Protein AF-A0A2N5ZAM9-F1 (afdb_monomer_lite)

Structure (mmCIF, N/CA/C/O backbone):
data_AF-A0A2N5ZAM9-F1
#
_entry.id   AF-A0A2N5ZAM9-F1
#
loop_
_atom_site.group_PDB
_atom_site.id
_atom_site.type_symbol
_atom_site.label_atom_id
_atom_site.label_alt_id
_atom_site.label_comp_id
_atom_site.label_asym_id
_atom_site.label_entity_id
_atom_site.label_seq_id
_atom_site.pdbx_PDB_ins_code
_atom_site.Cartn_x
_atom_site.Cartn_y
_atom_site.Cartn_z
_atom_site.occupancy
_atom_site.B_iso_or_equiv
_atom_site.auth_seq_id
_atom_site.auth_comp_id
_atom_site.auth_asym_id
_atom_site.auth_atom_id
_atom_site.pdbx_PDB_model_num
ATOM 1 N N . MET A 1 1 ? -12.350 -27.958 109.304 1.00 37.91 1 MET A N 1
ATOM 2 C CA . MET A 1 1 ? -12.490 -29.147 108.447 1.00 37.91 1 MET A CA 1
ATOM 3 C C . MET A 1 1 ? -12.798 -28.616 107.078 1.00 37.91 1 MET A C 1
ATOM 5 O O . MET A 1 1 ? -13.749 -27.853 106.942 1.00 37.91 1 MET A O 1
ATOM 9 N N . GLU A 1 2 ? -11.865 -28.870 106.174 1.00 50.50 2 GLU A N 1
ATOM 10 C CA . GLU A 1 2 ? -11.877 -28.426 104.789 1.00 50.50 2 GLU A CA 1
ATOM 11 C C . GLU A 1 2 ? -13.112 -28.906 104.021 1.00 50.50 2 GLU A C 1
ATOM 13 O O . GLU A 1 2 ? -13.860 -29.760 104.504 1.00 50.50 2 GLU A O 1
ATOM 18 N N . ASN A 1 3 ? -13.253 -28.315 102.829 1.00 36.38 3 ASN A N 1
ATOM 19 C CA . ASN A 1 3 ? -13.833 -28.820 101.578 1.00 36.38 3 ASN A CA 1
ATOM 20 C C . ASN A 1 3 ? -14.804 -27.772 101.013 1.00 36.38 3 ASN A C 1
ATOM 22 O O . ASN A 1 3 ? -15.649 -27.257 101.735 1.00 36.38 3 ASN A O 1
ATOM 26 N N . GLU A 1 4 ? -14.825 -27.418 99.739 1.00 39.53 4 GLU A N 1
ATOM 27 C CA . GLU A 1 4 ? -13.906 -27.536 98.613 1.00 39.53 4 GLU A CA 1
ATOM 28 C C . GLU A 1 4 ? -14.513 -26.582 97.560 1.00 39.53 4 GLU A C 1
ATOM 30 O O . GLU A 1 4 ? -15.726 -26.386 97.501 1.00 39.53 4 GLU A O 1
ATOM 35 N N . GLU A 1 5 ? -13.637 -25.918 96.827 1.00 46.50 5 GLU A N 1
ATOM 36 C CA . GLU A 1 5 ? -13.776 -25.243 95.533 1.00 46.50 5 GLU A CA 1
ATOM 37 C C . GLU A 1 5 ? -15.099 -25.359 94.726 1.00 46.50 5 GLU A C 1
ATOM 39 O O . GLU A 1 5 ? -15.572 -26.450 94.432 1.00 46.50 5 GLU A O 1
ATOM 44 N N . LEU A 1 6 ? -15.609 -24.220 94.221 1.00 34.84 6 LEU A N 1
ATOM 45 C CA . LEU A 1 6 ? -15.760 -23.998 92.769 1.00 34.84 6 LEU A CA 1
ATOM 46 C C . LEU A 1 6 ? -16.006 -22.508 92.452 1.00 34.84 6 LEU A C 1
ATOM 48 O O . LEU A 1 6 ? -16.967 -21.893 92.913 1.00 34.84 6 LEU A O 1
ATOM 52 N N . THR A 1 7 ? -15.125 -21.929 91.639 1.00 43.44 7 THR A N 1
ATOM 53 C CA . THR A 1 7 ? -15.288 -20.609 91.004 1.00 43.44 7 THR A CA 1
ATOM 54 C C . THR A 1 7 ? -15.692 -20.811 89.514 1.00 43.44 7 THR A C 1
ATOM 56 O O . THR A 1 7 ? -16.086 -21.915 89.149 1.00 43.44 7 THR A O 1
ATOM 59 N N . PRO A 1 8 ? -15.707 -19.798 88.627 1.00 59.22 8 PRO A N 1
ATOM 60 C CA . PRO A 1 8 ? -16.912 -19.045 88.262 1.00 59.22 8 PRO A CA 1
ATOM 61 C C . PRO A 1 8 ? -17.038 -18.866 86.730 1.00 59.22 8 PRO A C 1
ATOM 63 O O . PRO A 1 8 ? -16.212 -18.164 86.157 1.00 59.22 8 PRO A O 1
ATOM 66 N N . GLN A 1 9 ? -18.020 -19.427 86.010 1.00 41.75 9 GLN A N 1
ATOM 67 C CA . GLN A 1 9 ? -17.967 -19.328 84.534 1.00 41.75 9 GLN A CA 1
ATOM 68 C C . GLN A 1 9 ? -19.294 -19.003 83.814 1.00 41.75 9 GLN A C 1
ATOM 70 O O . GLN A 1 9 ? -20.251 -19.768 83.803 1.00 41.75 9 GLN A O 1
ATOM 75 N N . ASP A 1 10 ? -19.260 -17.824 83.171 1.00 43.41 10 ASP A N 1
ATOM 76 C CA . ASP A 1 10 ? -19.486 -17.625 81.725 1.00 43.41 10 ASP A CA 1
ATOM 77 C C . ASP A 1 10 ? -20.871 -17.348 81.115 1.00 43.41 10 ASP A C 1
ATOM 79 O O . ASP A 1 10 ? -21.046 -17.484 79.907 1.00 43.41 10 ASP A O 1
ATOM 83 N N . SER A 1 11 ? -21.860 -16.826 81.844 1.00 44.06 11 SER A N 1
ATOM 84 C CA . SER A 1 11 ? -23.159 -16.528 81.196 1.00 44.06 11 SER A CA 1
ATOM 85 C C . SER A 1 11 ? -23.294 -15.144 80.530 1.00 44.06 11 SER A C 1
ATOM 87 O O . SER A 1 11 ? -24.211 -14.943 79.738 1.00 44.06 11 SER A O 1
ATOM 89 N N . SER A 1 12 ? -22.413 -14.167 80.797 1.00 47.09 12 SER A N 1
ATOM 90 C CA . SER A 1 12 ? -22.656 -12.759 80.399 1.00 47.09 12 SER A CA 1
ATOM 91 C C . SER A 1 12 ? -21.818 -12.226 79.225 1.00 47.09 12 SER A C 1
ATOM 93 O O . SER A 1 12 ? -22.176 -11.204 78.629 1.00 47.09 12 SER A O 1
ATOM 95 N N . ALA A 1 13 ? -20.727 -12.904 78.851 1.00 47.25 13 ALA A N 1
ATOM 96 C CA . ALA A 1 13 ? -19.844 -12.474 77.761 1.00 47.25 13 ALA A CA 1
ATOM 97 C C . ALA A 1 13 ? -20.297 -12.991 76.379 1.00 47.25 13 ALA A C 1
ATOM 99 O O . ALA A 1 13 ? -20.115 -12.308 75.365 1.00 47.25 13 ALA A O 1
ATOM 100 N N . GLU A 1 14 ? -20.935 -14.164 76.325 1.00 49.12 14 GLU A N 1
ATOM 101 C CA . GLU A 1 14 ? -21.280 -14.835 75.065 1.00 49.12 14 GLU A CA 1
ATOM 102 C C . GLU A 1 14 ? -22.507 -14.224 74.354 1.00 49.12 14 GLU A C 1
ATOM 104 O O . GLU A 1 14 ? -22.523 -14.106 73.123 1.00 49.12 14 GLU A O 1
ATOM 109 N N . GLU A 1 15 ? -23.514 -13.760 75.105 1.00 51.53 15 GLU A N 1
ATOM 110 C CA . GLU A 1 15 ? -24.710 -13.111 74.537 1.00 51.53 15 GLU A CA 1
ATOM 111 C C . GLU A 1 15 ? -24.404 -11.740 73.913 1.00 51.53 15 GLU A C 1
ATOM 113 O O . GLU A 1 15 ? -24.835 -11.458 72.787 1.00 51.53 15 GLU A O 1
ATOM 118 N N . LYS A 1 16 ? -23.580 -10.913 74.577 1.00 52.69 16 LYS A N 1
ATOM 119 C CA . LYS A 1 16 ? -23.172 -9.591 74.062 1.00 52.69 16 LYS A CA 1
ATOM 120 C C . LYS A 1 16 ? -22.424 -9.692 72.726 1.00 52.69 16 LYS A C 1
ATOM 122 O O . LYS A 1 16 ? -22.577 -8.832 71.856 1.00 52.69 16 LYS A O 1
ATOM 127 N N . ASN A 1 17 ? -21.646 -10.758 72.528 1.00 57.44 17 ASN A N 1
ATOM 128 C CA . ASN A 1 17 ? -20.885 -10.991 71.299 1.00 57.44 17 ASN A CA 1
ATOM 129 C C . ASN A 1 17 ? -21.797 -11.413 70.125 1.00 57.44 17 ASN A C 1
ATOM 131 O O . ASN A 1 17 ? -21.671 -10.893 69.010 1.00 57.44 17 ASN A O 1
ATOM 135 N N . LYS A 1 18 ? -22.792 -12.280 70.376 1.00 59.34 18 LYS A N 1
ATOM 136 C CA . LYS A 1 18 ? -23.778 -12.702 69.359 1.00 59.34 18 LYS A CA 1
ATOM 137 C C . LYS A 1 18 ? -24.642 -11.534 68.862 1.00 59.34 18 LYS A C 1
ATOM 139 O O . LYS A 1 18 ? -24.924 -11.461 67.662 1.00 59.34 18 LYS A O 1
ATOM 144 N N . GLN A 1 19 ? -25.012 -10.600 69.740 1.00 65.12 19 GLN A N 1
ATOM 145 C CA . GLN A 1 19 ? -25.732 -9.376 69.355 1.00 65.12 19 GLN A CA 1
ATOM 146 C C . GLN A 1 19 ? -24.856 -8.411 68.546 1.00 65.12 19 GLN A C 1
ATOM 148 O O . GLN A 1 19 ? -25.300 -7.926 67.507 1.00 65.12 19 GLN A O 1
ATOM 153 N N . SER A 1 20 ? -23.590 -8.225 68.934 1.00 75.06 20 SER A N 1
ATOM 154 C CA . SER A 1 20 ? -22.635 -7.363 68.219 1.00 75.06 20 SER A CA 1
ATOM 155 C C . SER A 1 20 ? -22.399 -7.806 66.766 1.00 75.06 20 SER A C 1
ATOM 157 O O . SER A 1 20 ? -22.495 -7.000 65.838 1.00 75.06 20 SER A O 1
ATOM 159 N N . ARG A 1 21 ? -22.185 -9.110 66.527 1.00 78.81 21 ARG A N 1
ATOM 160 C CA . ARG A 1 21 ? -21.974 -9.651 65.167 1.00 78.81 21 ARG A CA 1
ATOM 161 C C . ARG A 1 21 ? -23.229 -9.538 64.300 1.00 78.81 21 ARG A C 1
ATOM 163 O O . ARG A 1 21 ? -23.134 -9.215 63.118 1.00 78.81 21 ARG A O 1
ATOM 170 N N . ARG A 1 22 ? -24.411 -9.770 64.880 1.00 82.44 22 ARG A N 1
ATOM 171 C CA . ARG A 1 22 ? -25.694 -9.638 64.176 1.00 82.44 22 ARG A CA 1
ATOM 172 C C . ARG A 1 22 ? -25.987 -8.182 63.810 1.00 82.44 22 ARG A C 1
ATOM 174 O O . ARG A 1 22 ? -26.460 -7.929 62.706 1.00 82.44 22 ARG A O 1
ATOM 181 N N . ASP A 1 23 ? -25.676 -7.236 64.688 1.00 80.75 23 ASP A N 1
ATOM 182 C CA . ASP A 1 23 ? -25.852 -5.810 64.408 1.00 80.75 23 ASP A CA 1
ATOM 183 C C . ASP A 1 23 ? -24.819 -5.270 63.419 1.00 80.75 23 ASP A C 1
ATOM 185 O O . ASP A 1 23 ? -25.166 -4.457 62.563 1.00 80.75 23 ASP A O 1
ATOM 189 N N . PHE A 1 24 ? -23.586 -5.780 63.448 1.00 84.38 24 PHE A N 1
ATOM 190 C CA . PHE A 1 24 ? -22.589 -5.503 62.417 1.00 84.38 24 PHE A CA 1
ATOM 191 C C . PHE A 1 24 ? -23.058 -5.974 61.034 1.00 84.38 24 PHE A C 1
ATOM 193 O O . PHE A 1 24 ? -23.049 -5.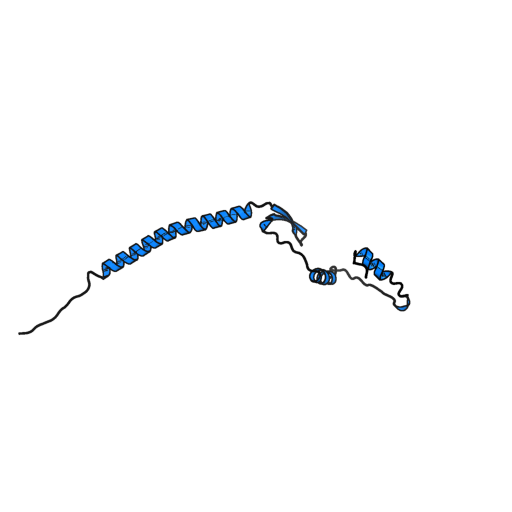184 60.095 1.00 84.38 24 PHE A O 1
ATOM 200 N N . LEU A 1 25 ? -23.550 -7.214 60.909 1.00 84.56 25 LEU A N 1
ATOM 201 C CA . LEU A 1 25 ? -24.074 -7.744 59.643 1.00 84.56 25 LEU A CA 1
ATOM 202 C C . LEU A 1 25 ? -25.337 -7.013 59.172 1.00 84.56 25 LEU A C 1
ATOM 204 O O . LEU A 1 25 ? -25.490 -6.788 57.976 1.00 84.56 25 LEU A O 1
ATOM 208 N N . LYS A 1 26 ? -26.221 -6.588 60.085 1.00 80.31 26 LYS A N 1
ATOM 209 C CA . LYS A 1 26 ? -27.374 -5.741 59.738 1.00 80.31 26 LYS A CA 1
ATOM 210 C C . LYS A 1 26 ? -26.934 -4.376 59.218 1.00 80.31 26 LYS A C 1
ATOM 212 O O . LYS A 1 26 ? -27.473 -3.922 58.217 1.00 80.31 26 LYS A O 1
ATOM 217 N N . ARG A 1 27 ? -25.950 -3.732 59.857 1.00 75.88 27 ARG A N 1
ATOM 218 C CA . ARG A 1 27 ? -25.413 -2.430 59.421 1.00 75.88 27 ARG A CA 1
ATOM 219 C C . ARG A 1 27 ? -24.676 -2.542 58.086 1.00 75.88 27 ARG A C 1
ATOM 221 O O . ARG A 1 27 ? -24.931 -1.737 57.199 1.00 75.88 27 ARG A O 1
ATOM 228 N N . LEU A 1 28 ? -23.838 -3.565 57.907 1.00 76.50 28 LEU A N 1
ATOM 229 C CA . LEU A 1 28 ? -23.187 -3.859 56.625 1.00 76.50 28 LEU A CA 1
ATOM 230 C C . LEU A 1 28 ? -24.194 -4.216 55.533 1.00 76.50 28 LEU A C 1
ATOM 232 O O . LEU A 1 28 ? -24.035 -3.763 54.408 1.00 76.50 28 LEU A O 1
ATOM 236 N N . GLY A 1 29 ? -25.234 -4.986 55.853 1.00 70.94 29 GLY A N 1
ATOM 237 C CA . GLY A 1 29 ? -26.305 -5.327 54.920 1.00 70.94 29 GLY A C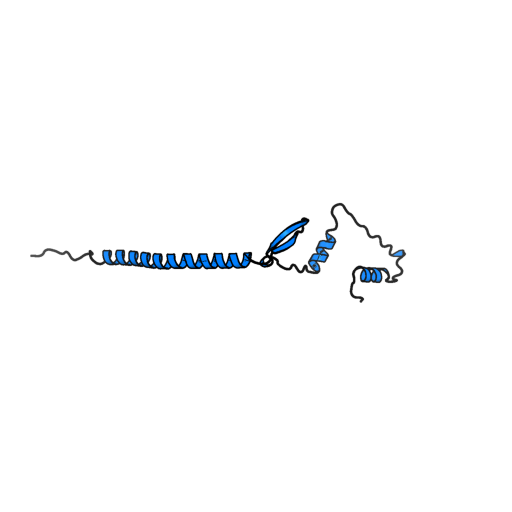A 1
ATOM 238 C C . GLY A 1 29 ? -27.109 -4.102 54.486 1.00 70.94 29 GLY A C 1
ATOM 239 O O . GLY A 1 29 ? -27.384 -3.948 53.302 1.00 70.94 29 GLY A O 1
ATOM 240 N N . LEU A 1 30 ? -27.419 -3.187 55.413 1.00 66.62 30 LEU A N 1
ATOM 241 C CA . LEU A 1 30 ? -28.124 -1.937 55.108 1.00 66.62 30 LEU A CA 1
ATOM 242 C C . LEU A 1 30 ? -27.272 -0.993 54.238 1.00 66.62 30 LEU A C 1
ATOM 244 O O . LEU A 1 30 ? -27.768 -0.426 53.269 1.00 66.62 30 LEU A O 1
ATOM 248 N N . ILE A 1 31 ? -25.981 -0.852 54.563 1.00 61.72 31 ILE A N 1
ATOM 249 C CA . ILE A 1 31 ? -25.033 0.004 53.829 1.00 61.72 31 ILE A CA 1
ATOM 250 C C . ILE A 1 31 ? -24.677 -0.612 52.464 1.00 61.72 31 ILE A C 1
ATOM 252 O O . ILE A 1 31 ? -24.594 0.100 51.466 1.00 61.72 31 ILE A O 1
ATOM 256 N N . GLY A 1 32 ? -24.510 -1.934 52.399 1.00 59.72 32 GLY A N 1
ATOM 257 C CA . GLY A 1 32 ? -24.205 -2.679 51.177 1.00 59.72 32 GLY A CA 1
ATOM 258 C C . GLY A 1 32 ? -25.380 -2.759 50.201 1.00 59.72 32 GLY A C 1
ATOM 259 O O . GLY A 1 32 ? -25.183 -2.681 48.991 1.00 59.72 32 GLY A O 1
ATOM 260 N N . ALA A 1 33 ? -26.615 -2.847 50.705 1.00 57.38 33 ALA A N 1
ATOM 261 C CA . ALA A 1 33 ? -27.808 -2.785 49.863 1.00 57.38 33 ALA A CA 1
ATOM 262 C C . ALA A 1 33 ? -27.989 -1.395 49.231 1.00 57.38 33 ALA A C 1
ATOM 264 O O . ALA A 1 33 ? -28.392 -1.301 48.075 1.00 57.38 33 ALA A O 1
ATOM 265 N N . ALA A 1 34 ? -27.646 -0.322 49.953 1.00 56.16 34 ALA A N 1
ATOM 266 C CA . ALA A 1 34 ? -27.723 1.042 49.432 1.00 56.16 34 ALA A CA 1
ATOM 267 C C . ALA A 1 34 ? -26.646 1.348 48.371 1.00 56.16 34 ALA A C 1
ATOM 269 O O . ALA A 1 34 ? -26.896 2.121 47.446 1.00 56.16 34 ALA A O 1
ATOM 270 N N . SER A 1 35 ? -25.457 0.740 48.465 1.00 55.88 35 SER A N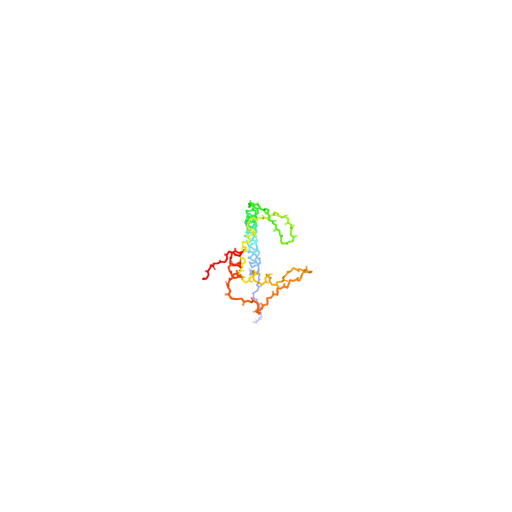 1
ATOM 271 C CA . SER A 1 35 ? -24.374 0.961 47.496 1.00 55.88 35 SER A CA 1
ATOM 272 C C . SER A 1 35 ? -24.551 0.173 46.191 1.00 55.88 35 SER A C 1
ATOM 274 O O . SER A 1 35 ? -24.175 0.668 45.125 1.00 55.88 35 SER A O 1
ATOM 276 N N . ALA A 1 36 ? -25.176 -1.010 46.239 1.00 57.72 36 ALA A N 1
ATOM 277 C CA . ALA A 1 36 ? -25.402 -1.846 45.058 1.00 57.72 36 ALA A CA 1
ATOM 278 C C . ALA A 1 36 ? -26.322 -1.177 44.015 1.00 57.72 36 ALA A C 1
ATOM 280 O O . ALA A 1 36 ? -26.042 -1.226 42.815 1.00 57.72 36 ALA A O 1
ATOM 281 N N . THR A 1 37 ? -27.383 -0.491 44.453 1.00 57.81 37 THR A N 1
ATOM 282 C CA . THR A 1 37 ? -28.310 0.224 43.557 1.00 57.81 37 THR A CA 1
ATOM 283 C C . THR A 1 37 ? -27.657 1.440 42.901 1.00 57.81 37 THR A C 1
ATOM 285 O O . THR A 1 37 ? -27.880 1.690 41.716 1.00 57.81 37 THR A O 1
ATOM 288 N N . GLY A 1 38 ? -26.811 2.170 43.635 1.00 60.75 38 GLY A N 1
ATOM 289 C CA . GLY A 1 38 ? -26.078 3.322 43.100 1.00 60.75 38 GLY A CA 1
ATOM 290 C C . GLY A 1 38 ? -25.085 2.932 42.003 1.00 60.75 38 GLY A C 1
ATOM 291 O O . GLY A 1 38 ? -25.047 3.563 40.948 1.00 60.75 38 GLY A O 1
ATOM 292 N N . ALA A 1 39 ? -24.334 1.847 42.203 1.00 62.59 39 ALA A N 1
ATOM 293 C CA . ALA A 1 39 ? -23.377 1.356 41.211 1.00 62.59 39 ALA A CA 1
ATOM 294 C C . ALA A 1 39 ? -24.064 0.864 39.922 1.00 62.59 39 ALA A C 1
ATOM 296 O O . ALA A 1 39 ? -23.605 1.171 38.819 1.00 62.59 39 ALA A O 1
ATOM 297 N N . ALA A 1 40 ? -25.196 0.160 40.043 1.00 67.94 40 ALA A N 1
ATOM 298 C CA . ALA A 1 40 ? -25.962 -0.312 38.888 1.00 67.94 40 ALA A CA 1
ATOM 299 C C . ALA A 1 40 ? -26.573 0.845 38.073 1.00 67.94 40 ALA A C 1
ATOM 301 O O . ALA A 1 40 ? -26.529 0.828 36.840 1.00 67.94 40 ALA A O 1
ATOM 302 N N . ALA A 1 41 ? -27.095 1.881 38.739 1.00 72.38 41 ALA A N 1
ATOM 303 C CA . ALA A 1 41 ? -27.642 3.066 38.074 1.00 72.38 41 ALA A CA 1
ATOM 304 C C . ALA A 1 41 ? -26.562 3.858 37.313 1.00 72.38 41 ALA A C 1
ATOM 306 O O . ALA A 1 41 ? -26.795 4.307 36.192 1.00 72.38 41 ALA A O 1
ATOM 307 N N . ILE A 1 42 ? -25.356 3.975 37.879 1.00 75.06 42 ILE A N 1
ATOM 308 C CA . ILE A 1 42 ? -24.229 4.646 37.216 1.00 75.06 42 ILE A CA 1
ATOM 309 C C . ILE A 1 42 ? -23.766 3.843 35.996 1.00 75.06 42 ILE A C 1
ATOM 311 O O . ILE A 1 42 ? -23.619 4.417 34.921 1.00 75.06 42 ILE A O 1
ATOM 315 N N . TYR A 1 43 ? -23.587 2.524 36.124 1.00 75.88 43 TYR A N 1
ATOM 316 C CA . TYR A 1 43 ? -23.163 1.673 35.004 1.00 75.88 43 TYR A CA 1
ATOM 317 C C . TYR A 1 43 ? -24.172 1.696 33.847 1.00 75.88 43 TYR A C 1
ATOM 319 O O . TYR A 1 43 ? -23.798 1.883 32.689 1.00 75.88 43 TYR A O 1
ATOM 327 N N . THR A 1 44 ? -25.465 1.563 34.160 1.00 75.00 44 THR A N 1
ATOM 328 C CA . THR A 1 44 ? -26.539 1.604 33.153 1.00 75.00 44 THR A CA 1
ATOM 329 C C . THR A 1 44 ? -26.678 2.986 32.518 1.00 75.00 44 THR A C 1
ATOM 331 O O . THR A 1 44 ? -26.846 3.076 31.304 1.00 75.00 44 THR A O 1
ATOM 334 N N . GLY A 1 45 ? -26.534 4.065 33.293 1.00 75.56 45 GLY A N 1
ATOM 335 C CA . GLY A 1 45 ? -26.527 5.436 32.782 1.00 75.56 45 GLY A CA 1
ATOM 336 C C . GLY A 1 45 ? -25.345 5.721 31.852 1.00 75.56 45 GLY A C 1
ATOM 337 O O . GLY A 1 45 ? -25.533 6.332 30.798 1.00 75.56 45 GLY A O 1
ATOM 338 N N . LEU A 1 46 ? -24.151 5.223 32.192 1.00 71.69 46 LEU A N 1
ATOM 339 C CA . LEU A 1 46 ? -22.949 5.360 31.365 1.00 71.69 46 LEU A CA 1
ATOM 340 C C . LEU A 1 46 ? -23.096 4.589 30.045 1.00 71.69 46 LEU A C 1
ATOM 342 O O . LEU A 1 46 ? -22.848 5.144 28.979 1.00 71.69 46 LEU A O 1
ATOM 346 N N . HIS A 1 47 ? -23.571 3.340 30.107 1.00 70.31 47 HIS A N 1
ATOM 347 C CA . HIS A 1 47 ? -23.815 2.509 28.924 1.00 70.31 47 HIS A CA 1
ATOM 348 C C . HIS A 1 47 ? -24.932 3.080 28.035 1.00 70.31 47 HIS A C 1
ATOM 350 O O . HIS A 1 47 ? -24.866 3.033 26.806 1.00 70.31 47 HIS A O 1
ATOM 356 N N . TYR A 1 48 ? -25.977 3.652 28.637 1.00 70.19 48 TYR A N 1
ATOM 357 C CA . TYR A 1 48 ? -27.030 4.319 27.882 1.00 70.19 48 TYR A CA 1
ATOM 358 C C . TYR A 1 48 ? -26.489 5.557 27.158 1.00 70.19 48 TYR A C 1
ATOM 360 O O . TYR A 1 48 ? -26.762 5.721 25.971 1.00 70.19 48 TYR A O 1
ATOM 368 N N . GLN A 1 49 ? -25.663 6.382 27.814 1.00 66.50 49 GLN A N 1
ATOM 369 C CA . GLN A 1 49 ? -25.026 7.540 27.177 1.00 66.50 49 GLN A CA 1
ATOM 370 C C . GLN A 1 49 ? -24.075 7.159 26.036 1.00 66.50 49 GLN A C 1
ATOM 372 O O . GLN A 1 49 ? -24.099 7.829 25.005 1.00 66.50 49 GLN A O 1
ATOM 377 N N . THR A 1 50 ? -23.290 6.085 26.164 1.00 63.12 50 THR A N 1
ATOM 378 C CA . THR A 1 50 ? -22.410 5.624 25.075 1.00 63.12 50 THR A CA 1
ATOM 379 C C . THR A 1 50 ? -23.197 5.048 23.895 1.00 63.12 50 THR A C 1
ATOM 381 O O . THR A 1 50 ? -22.811 5.251 22.747 1.00 63.12 50 THR A O 1
ATOM 384 N N . SER A 1 51 ? -24.340 4.400 24.150 1.00 62.88 51 SER A N 1
ATOM 385 C CA . SER A 1 51 ? -25.215 3.853 23.099 1.00 62.88 51 SER A CA 1
ATOM 386 C C . SER A 1 51 ? -26.095 4.893 22.389 1.00 62.88 51 SER A C 1
ATOM 388 O O . SER A 1 51 ? -26.603 4.627 21.300 1.00 62.88 51 SER A O 1
ATOM 390 N N . LYS A 1 52 ? -26.278 6.082 22.986 1.00 65.56 52 LYS A N 1
ATOM 391 C CA . LYS A 1 52 ? -27.090 7.182 22.435 1.00 65.56 52 LYS A CA 1
ATOM 392 C C . LYS A 1 52 ? -26.364 7.997 21.355 1.00 65.56 52 LYS A C 1
ATOM 394 O O . LYS A 1 52 ? -26.926 8.970 20.858 1.00 65.56 52 LYS A O 1
ATOM 399 N N . GLY A 1 53 ? -25.115 7.642 21.051 1.00 69.19 53 GLY A N 1
ATOM 400 C CA . GLY A 1 53 ? -24.288 8.327 20.067 1.00 69.19 53 GLY A CA 1
ATOM 401 C C . GLY A 1 53 ? -24.780 8.145 18.632 1.00 69.19 53 GLY A C 1
ATOM 402 O O . GLY A 1 53 ? -25.490 7.193 18.305 1.00 69.19 53 GLY A O 1
ATOM 403 N N . ASP A 1 54 ? -24.368 9.070 17.765 1.00 82.19 54 ASP A N 1
ATOM 404 C CA . ASP A 1 54 ? -24.627 8.988 16.331 1.00 82.19 54 ASP A CA 1
ATOM 405 C C . ASP A 1 54 ? -24.141 7.648 15.772 1.00 82.19 54 ASP A C 1
ATOM 407 O O . ASP A 1 54 ? -22.990 7.240 15.976 1.00 82.19 54 ASP A O 1
ATOM 411 N N . LYS A 1 55 ? -25.005 6.997 15.000 1.00 88.12 55 LYS A N 1
ATOM 412 C CA . LYS A 1 55 ? -24.645 5.816 14.226 1.00 88.12 55 LYS A CA 1
ATOM 413 C C . LYS A 1 55 ? -24.193 6.211 12.829 1.00 88.12 55 LYS A C 1
ATOM 415 O O . LYS A 1 55 ? -24.677 7.185 12.252 1.00 88.12 55 LYS A O 1
ATOM 420 N N . VAL A 1 56 ? -23.257 5.449 12.279 1.00 90.81 56 VAL A N 1
ATOM 421 C CA . VAL A 1 56 ? -22.766 5.630 10.911 1.00 90.81 56 VAL A CA 1
ATOM 422 C C . VAL A 1 56 ? -22.765 4.304 10.173 1.00 90.81 56 VAL A C 1
ATOM 424 O O . VAL A 1 56 ? -22.533 3.244 10.755 1.00 90.81 56 VAL A O 1
ATOM 427 N N . LYS A 1 57 ? -23.030 4.373 8.870 1.00 93.25 57 LYS A N 1
ATOM 428 C CA . LYS A 1 57 ? -22.951 3.215 7.984 1.00 93.25 57 LYS A CA 1
ATOM 429 C C . LYS A 1 57 ? -21.505 3.023 7.550 1.00 93.25 57 LYS A C 1
ATOM 431 O O . LYS A 1 57 ? -20.901 3.951 7.014 1.00 93.25 57 LYS A O 1
ATOM 436 N N . VAL A 1 58 ? -20.970 1.828 7.763 1.00 92.81 58 VAL A N 1
ATOM 437 C CA . VAL A 1 58 ? -19.616 1.441 7.352 1.00 92.81 58 VAL A CA 1
ATOM 438 C C . VAL A 1 58 ? -19.676 0.216 6.449 1.00 92.81 58 VAL A C 1
ATOM 440 O O . VAL A 1 58 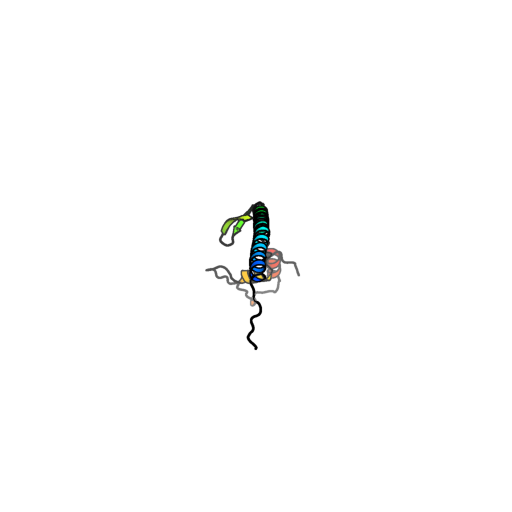? -20.566 -0.627 6.582 1.00 92.81 58 VAL A O 1
ATOM 443 N N . LEU A 1 59 ? -18.722 0.130 5.524 1.00 93.69 59 LEU A N 1
ATOM 444 C CA . LEU A 1 59 ? -18.521 -1.039 4.677 1.00 93.69 59 LEU A CA 1
ATOM 445 C C . LEU A 1 59 ? -17.419 -1.906 5.293 1.00 93.69 59 LEU A C 1
ATOM 447 O O . LEU A 1 59 ? -16.292 -1.445 5.470 1.00 93.69 59 LEU A O 1
ATOM 451 N N . THR A 1 60 ? -17.746 -3.143 5.648 1.00 90.81 60 THR A N 1
ATOM 452 C CA . THR A 1 60 ? -16.789 -4.098 6.218 1.00 90.81 60 THR A CA 1
ATOM 453 C C . THR A 1 60 ? -15.901 -4.721 5.135 1.00 90.81 60 THR A C 1
ATOM 455 O O . THR A 1 60 ? -16.223 -4.687 3.946 1.00 90.81 60 THR A O 1
ATOM 458 N N . ALA A 1 61 ? -14.777 -5.327 5.536 1.00 87.38 61 ALA A N 1
ATOM 459 C CA . ALA A 1 61 ? -13.825 -5.960 4.614 1.00 87.38 61 ALA A CA 1
ATOM 460 C C . ALA A 1 61 ? -14.416 -7.144 3.817 1.00 87.38 61 ALA A C 1
ATOM 462 O O . ALA A 1 61 ? -13.928 -7.463 2.736 1.00 87.38 61 ALA A O 1
ATOM 463 N N . ASP A 1 62 ? -15.480 -7.768 4.324 1.00 91.12 62 ASP A N 1
ATOM 464 C CA . ASP A 1 62 ? -16.273 -8.798 3.646 1.00 91.12 62 ASP A CA 1
ATOM 465 C C . ASP A 1 62 ? -17.436 -8.220 2.808 1.00 91.12 62 ASP A C 1
ATOM 467 O O . ASP A 1 62 ? -18.345 -8.949 2.420 1.00 91.12 62 ASP A O 1
ATOM 471 N N . ASN A 1 63 ? -17.390 -6.921 2.479 1.00 90.94 63 ASN A N 1
ATOM 472 C CA . ASN A 1 63 ? -18.353 -6.196 1.638 1.00 90.94 63 ASN A CA 1
ATOM 473 C C . ASN A 1 63 ? -19.785 -6.131 2.194 1.00 90.94 63 ASN A C 1
ATOM 475 O O . ASN A 1 63 ? -20.755 -6.164 1.433 1.00 90.94 63 ASN A O 1
ATOM 479 N N . ARG A 1 64 ? -19.952 -6.002 3.514 1.00 94.88 64 ARG A N 1
ATOM 480 C CA . ARG A 1 64 ? -21.273 -5.834 4.139 1.00 94.88 64 ARG A CA 1
ATOM 481 C C . ARG A 1 64 ? -21.458 -4.404 4.621 1.00 94.88 64 ARG A C 1
ATOM 483 O O . ARG A 1 64 ? -20.564 -3.815 5.221 1.00 94.88 64 ARG A O 1
ATOM 490 N N . LEU A 1 65 ? -22.643 -3.850 4.376 1.00 95.12 65 LEU A N 1
ATOM 491 C CA . LEU A 1 65 ? -23.025 -2.547 4.907 1.00 95.12 65 LEU A CA 1
ATOM 492 C C . LEU A 1 65 ? -23.640 -2.745 6.294 1.00 95.12 65 LEU A C 1
ATOM 494 O O . LEU A 1 65 ? -24.691 -3.375 6.419 1.00 95.12 65 LEU A O 1
ATOM 498 N N . VAL A 1 66 ? -22.986 -2.221 7.326 1.00 94.50 66 VAL A N 1
ATOM 499 C CA . VAL A 1 66 ? -23.445 -2.321 8.718 1.00 94.50 66 VAL A CA 1
ATOM 500 C C . VAL A 1 66 ? -23.516 -0.940 9.351 1.00 94.50 66 VAL A C 1
ATOM 502 O O . VAL A 1 66 ? -22.829 -0.012 8.927 1.00 94.50 66 VAL A O 1
ATOM 505 N N . GLU A 1 67 ? -24.365 -0.795 10.360 1.00 92.69 67 GLU A N 1
ATOM 506 C CA . GLU A 1 67 ? -24.531 0.449 11.101 1.00 92.69 67 GLU A CA 1
ATOM 507 C C . GLU A 1 67 ? -23.949 0.282 12.507 1.00 92.69 67 GLU A C 1
ATOM 509 O O . GLU A 1 67 ? -24.377 -0.591 13.261 1.00 92.69 67 GLU A O 1
ATOM 514 N N . VAL A 1 68 ? -22.953 1.102 12.839 1.00 90.56 68 VAL A N 1
ATOM 515 C CA . VAL A 1 68 ? -22.180 1.025 14.090 1.00 90.56 68 VAL A CA 1
ATOM 516 C C . VAL A 1 68 ? -22.134 2.383 14.773 1.00 90.56 68 VAL A C 1
ATOM 518 O O . VAL A 1 68 ? -22.234 3.428 14.124 1.00 90.56 68 VAL A O 1
ATOM 521 N N . SER A 1 69 ? -22.001 2.368 16.100 1.00 89.75 69 SER A N 1
ATOM 522 C CA . SER A 1 69 ? -21.846 3.592 16.885 1.00 89.75 69 SER A CA 1
ATOM 523 C C . SER A 1 69 ? -20.506 4.258 16.575 1.00 89.75 69 SER A C 1
ATOM 525 O O . SER A 1 69 ? -19.471 3.589 16.562 1.00 89.75 69 SER A O 1
ATOM 527 N N . LYS A 1 70 ? -20.485 5.586 16.394 1.00 86.19 70 LYS A N 1
ATOM 528 C CA . LYS A 1 70 ? -19.226 6.334 16.213 1.00 86.19 70 LYS A CA 1
ATOM 529 C C . LYS A 1 70 ? -18.237 6.120 17.363 1.00 86.19 70 LYS A C 1
ATOM 531 O O . LYS A 1 70 ? -17.037 6.144 17.123 1.00 86.19 70 LYS A O 1
ATOM 536 N N . SER A 1 71 ? -18.718 5.899 18.589 1.00 85.00 71 SER A N 1
ATOM 537 C CA . SER A 1 71 ? -17.862 5.686 19.767 1.00 85.00 71 SER A CA 1
ATOM 538 C C . SER A 1 71 ? -17.056 4.386 19.716 1.00 85.00 71 SER A C 1
ATOM 540 O O . SER A 1 71 ? -16.067 4.256 20.428 1.00 85.00 71 SER A O 1
ATOM 542 N N . GLU A 1 72 ? -17.485 3.423 18.900 1.00 84.25 72 GLU A N 1
ATOM 543 C CA . GLU A 1 72 ? -16.831 2.119 18.737 1.00 84.25 72 GLU A CA 1
ATOM 544 C C . GLU A 1 72 ? -15.844 2.108 17.563 1.00 84.25 72 GLU A C 1
ATOM 546 O O . GLU A 1 72 ? -15.068 1.165 17.403 1.00 84.25 72 GLU A O 1
ATOM 551 N N . LEU A 1 73 ? -15.847 3.157 16.734 1.00 86.50 73 LEU A N 1
ATOM 552 C CA . LEU A 1 73 ? -14.945 3.260 15.600 1.00 86.50 73 LEU A CA 1
ATOM 553 C C . LEU A 1 73 ? -13.565 3.716 16.056 1.00 86.50 73 LEU A C 1
ATOM 555 O O . LEU A 1 73 ? -13.385 4.798 16.613 1.00 86.50 73 LEU A O 1
ATOM 559 N N . LYS A 1 74 ? -12.563 2.905 15.727 1.00 86.44 74 LYS A N 1
ATOM 560 C CA . LYS A 1 74 ? -11.163 3.301 15.798 1.00 86.44 74 LYS A CA 1
ATOM 561 C C . LYS A 1 74 ? -10.682 3.630 14.395 1.00 86.44 74 LYS A C 1
ATOM 563 O O . LYS A 1 74 ? -10.759 2.787 13.503 1.00 86.44 74 LYS A O 1
ATOM 568 N N . GLU A 1 75 ? -10.167 4.840 14.208 1.00 83.31 75 GLU A N 1
ATOM 569 C CA . GLU A 1 75 ? -9.490 5.188 12.964 1.00 83.31 75 GLU A CA 1
ATOM 570 C C . GLU A 1 75 ? -8.251 4.294 12.824 1.00 83.31 75 GLU A C 1
ATOM 572 O O . GLU A 1 75 ? -7.314 4.354 13.625 1.00 83.31 75 GLU A O 1
ATOM 577 N N . LEU A 1 76 ? -8.268 3.423 11.819 1.00 80.38 76 LEU A N 1
ATOM 578 C CA . LEU A 1 76 ? -7.082 2.708 11.386 1.00 80.38 76 LEU A CA 1
ATOM 579 C C . LEU A 1 76 ? -6.368 3.614 10.394 1.00 80.38 76 LEU A C 1
ATOM 581 O O . LEU A 1 76 ? -6.891 3.885 9.317 1.00 80.38 76 LEU A O 1
ATOM 585 N N . LYS A 1 77 ? -5.178 4.080 10.768 1.00 85.62 77 LYS A N 1
ATOM 586 C CA . LYS A 1 77 ? -4.212 4.663 9.838 1.00 85.62 77 LYS A CA 1
ATOM 587 C C . LYS A 1 77 ? -3.218 3.561 9.516 1.00 85.62 77 LYS A C 1
ATOM 589 O O . LYS A 1 77 ? -2.340 3.308 10.342 1.00 85.62 77 LYS A O 1
ATOM 594 N N . PRO A 1 78 ? -3.398 2.830 8.404 1.00 83.94 78 PRO A N 1
ATOM 595 C CA . PRO A 1 78 ? -2.479 1.763 8.072 1.00 83.94 78 PRO A CA 1
ATOM 596 C C . PRO A 1 78 ? -1.112 2.380 7.801 1.00 83.94 78 PRO A C 1
ATOM 598 O O . PRO A 1 78 ? -1.023 3.459 7.212 1.00 83.94 78 PRO A O 1
ATOM 601 N N . THR A 1 79 ? -0.066 1.726 8.291 1.00 90.06 79 THR A N 1
ATOM 602 C CA . THR A 1 79 ? 1.299 2.195 8.076 1.00 90.06 79 THR A CA 1
ATOM 603 C C . THR A 1 79 ? 1.742 1.886 6.649 1.00 90.06 79 THR A C 1
ATOM 605 O O . THR A 1 79 ? 1.123 1.076 5.949 1.00 90.06 79 THR A O 1
ATOM 608 N N . ASP A 1 80 ? 2.827 2.514 6.208 1.00 87.06 80 ASP A N 1
ATOM 609 C CA . ASP A 1 80 ? 3.395 2.229 4.891 1.00 87.06 80 ASP A CA 1
ATOM 610 C C . ASP A 1 80 ? 3.816 0.753 4.784 1.00 87.06 80 ASP A C 1
ATOM 612 O O . ASP A 1 80 ? 3.610 0.128 3.742 1.00 87.06 80 ASP A O 1
ATOM 616 N N . GLU A 1 81 ? 4.309 0.156 5.874 1.00 90.44 81 GLU A N 1
ATOM 617 C CA . GLU A 1 81 ? 4.659 -1.268 5.942 1.00 90.44 81 GLU A CA 1
ATOM 618 C C . GLU A 1 81 ? 3.444 -2.161 5.673 1.00 90.44 81 GLU A C 1
ATOM 620 O O . GLU A 1 81 ? 3.532 -3.072 4.851 1.00 90.44 81 GLU A O 1
ATOM 625 N N . TYR A 1 82 ? 2.293 -1.854 6.282 1.00 88.88 82 TYR A N 1
ATOM 626 C CA . TYR A 1 82 ? 1.055 -2.603 6.055 1.00 88.88 82 TYR A CA 1
ATOM 627 C C . TYR A 1 82 ? 0.665 -2.625 4.569 1.00 88.88 82 TYR A C 1
ATOM 629 O O . TYR A 1 82 ? 0.323 -3.675 4.019 1.00 88.88 82 TYR A O 1
ATOM 637 N N . TYR A 1 83 ? 0.731 -1.474 3.890 1.00 86.94 83 TYR A N 1
ATOM 638 C CA . TYR A 1 83 ? 0.396 -1.398 2.466 1.00 86.94 83 TYR A CA 1
ATOM 639 C C . TYR A 1 83 ? 1.403 -2.146 1.588 1.00 86.94 83 TYR A C 1
ATOM 641 O O . TYR A 1 83 ? 1.003 -2.794 0.616 1.00 86.94 83 TYR A O 1
ATOM 649 N N . GLN A 1 84 ? 2.693 -2.083 1.926 1.00 87.50 84 GLN A N 1
ATOM 650 C CA . GLN A 1 84 ? 3.743 -2.791 1.194 1.00 87.50 84 GLN A CA 1
ATOM 651 C C . GLN A 1 84 ? 3.615 -4.311 1.328 1.00 87.50 84 GLN A C 1
ATOM 653 O O . GLN A 1 84 ? 3.779 -5.022 0.336 1.00 87.50 84 GLN A O 1
ATOM 658 N N . GLU A 1 85 ? 3.301 -4.816 2.522 1.00 91.00 85 GLU A N 1
ATOM 659 C CA . GLU A 1 85 ? 3.054 -6.242 2.752 1.00 91.00 85 GLU A CA 1
ATOM 660 C C . GLU A 1 85 ? 1.838 -6.718 1.958 1.00 91.00 85 GLU A C 1
ATOM 662 O O . GLU A 1 85 ? 1.939 -7.655 1.163 1.00 91.00 85 GLU A O 1
ATOM 667 N N . ARG A 1 86 ? 0.714 -6.004 2.075 1.00 86.94 86 ARG A N 1
ATOM 668 C CA . ARG A 1 86 ? -0.524 -6.349 1.370 1.00 86.94 86 ARG A CA 1
ATOM 669 C C . ARG A 1 86 ? -0.382 -6.301 -0.152 1.00 86.94 86 ARG A C 1
ATOM 671 O O . ARG A 1 86 ? -0.937 -7.144 -0.851 1.00 86.94 86 ARG A O 1
ATOM 678 N N . GLY A 1 87 ? 0.392 -5.356 -0.686 1.00 87.69 87 GLY A N 1
ATOM 679 C CA . GLY A 1 87 ? 0.676 -5.274 -2.122 1.00 87.69 87 GLY A CA 1
ATOM 680 C C . GLY A 1 87 ? 1.413 -6.499 -2.681 1.00 87.69 87 GLY A C 1
ATOM 681 O O . GLY A 1 87 ? 1.283 -6.798 -3.869 1.00 87.69 87 GLY A O 1
ATOM 682 N N . ARG A 1 88 ? 2.152 -7.235 -1.839 1.00 88.88 88 ARG A N 1
ATOM 683 C CA . ARG A 1 88 ? 2.912 -8.437 -2.228 1.00 88.88 88 ARG A CA 1
ATOM 684 C C . ARG A 1 88 ? 2.087 -9.724 -2.208 1.00 88.88 88 ARG A C 1
ATOM 686 O O . ARG A 1 88 ? 2.514 -10.697 -2.823 1.0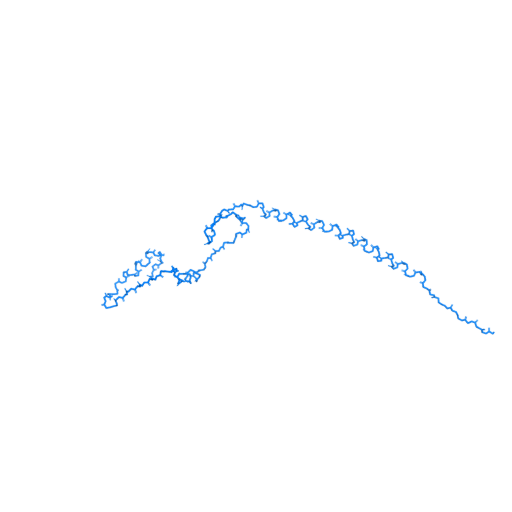0 88.88 88 ARG A O 1
ATOM 693 N N . GLU A 1 89 ? 0.923 -9.738 -1.555 1.00 90.12 89 GLU A N 1
ATOM 694 C CA . GLU A 1 89 ? 0.026 -10.906 -1.513 1.00 90.12 89 GLU A CA 1
ATOM 695 C C . GLU A 1 89 ? -0.504 -11.273 -2.912 1.00 90.12 89 GLU A C 1
ATOM 697 O O . GLU A 1 89 ? -0.706 -12.447 -3.228 1.00 90.12 89 GLU A O 1
ATOM 702 N N . GLY A 1 90 ? -0.690 -10.273 -3.780 1.00 87.25 90 GLY A N 1
ATOM 703 C CA . GLY A 1 90 ? -1.253 -10.458 -5.115 1.00 87.25 90 GLY A CA 1
ATOM 704 C C . GLY A 1 90 ? -2.757 -10.764 -5.103 1.00 87.25 90 GLY A C 1
ATOM 705 O O . GLY A 1 90 ? -3.447 -10.601 -4.101 1.00 87.25 90 GLY A O 1
ATOM 706 N N . ILE A 1 91 ? -3.299 -11.173 -6.254 1.00 89.31 91 ILE A N 1
ATOM 707 C CA . ILE A 1 91 ? -4.729 -11.493 -6.415 1.00 89.31 91 ILE A CA 1
ATOM 708 C C . ILE A 1 91 ? -4.872 -13.002 -6.605 1.00 89.31 91 ILE A C 1
ATOM 710 O O . ILE A 1 91 ? -4.245 -13.575 -7.499 1.00 89.31 91 ILE A O 1
ATOM 714 N N . ALA A 1 92 ? -5.725 -13.641 -5.799 1.00 92.19 92 ALA A N 1
ATOM 715 C CA . ALA A 1 92 ? -5.970 -15.079 -5.876 1.00 92.19 92 ALA A CA 1
ATOM 716 C C . ALA A 1 92 ? -6.356 -15.513 -7.304 1.00 92.19 92 ALA A C 1
ATOM 718 O O . ALA A 1 92 ? -7.194 -14.898 -7.965 1.00 92.19 92 ALA A O 1
ATOM 719 N N . GLY A 1 93 ? -5.708 -16.571 -7.800 1.00 95.31 93 GLY A N 1
ATOM 720 C CA . GLY A 1 93 ? -5.923 -17.084 -9.158 1.00 95.31 93 GLY A CA 1
ATOM 721 C C . GLY A 1 93 ? -5.344 -16.216 -10.285 1.00 95.31 93 GLY A C 1
ATOM 722 O O . GLY A 1 93 ? -5.541 -16.546 -11.455 1.00 95.31 93 GLY A O 1
ATOM 723 N N . LYS A 1 94 ? -4.622 -15.128 -9.979 1.00 93.06 94 LYS A N 1
ATOM 724 C CA . LYS A 1 94 ? -3.935 -14.284 -10.969 1.00 93.06 94 LYS A CA 1
ATOM 725 C C . LYS A 1 94 ? -2.423 -14.352 -10.783 1.00 93.06 94 LYS A C 1
ATOM 727 O O . LYS A 1 94 ? -1.918 -14.450 -9.670 1.00 93.06 94 LYS A O 1
ATOM 732 N N . ARG A 1 95 ? -1.696 -14.294 -11.898 1.00 90.69 95 ARG A N 1
ATOM 733 C CA . ARG A 1 95 ? -0.232 -14.213 -11.932 1.00 90.69 95 ARG A CA 1
ATOM 734 C C . ARG A 1 95 ? 0.160 -13.094 -12.881 1.00 90.69 95 ARG A C 1
ATOM 736 O O . ARG A 1 95 ? -0.393 -13.000 -13.973 1.00 90.69 95 ARG A O 1
ATOM 743 N N . TRP A 1 96 ? 1.104 -12.271 -12.452 1.00 90.50 96 TRP A N 1
ATOM 744 C CA . TRP A 1 96 ? 1.589 -11.123 -13.206 1.00 90.50 96 TRP A CA 1
ATOM 745 C C . TRP A 1 96 ? 3.079 -11.314 -13.457 1.00 90.50 96 TRP A C 1
ATOM 747 O O . TRP A 1 96 ? 3.811 -11.700 -12.548 1.00 90.50 96 TRP A O 1
ATOM 757 N N . VAL A 1 97 ? 3.525 -11.072 -14.686 1.00 93.50 97 VAL A N 1
ATOM 758 C CA . VAL A 1 97 ? 4.937 -11.173 -15.070 1.00 93.50 97 VAL A CA 1
ATOM 759 C C . VAL A 1 97 ? 5.344 -9.856 -15.712 1.00 93.50 97 VAL A C 1
ATOM 761 O O . VAL A 1 97 ? 4.667 -9.373 -16.617 1.00 93.50 97 VAL A O 1
ATOM 764 N N . MET A 1 98 ? 6.452 -9.285 -15.245 1.00 94.69 98 MET A N 1
ATOM 765 C CA . MET A 1 98 ? 7.099 -8.137 -15.871 1.00 94.69 98 MET A CA 1
ATOM 766 C C . MET A 1 98 ? 8.381 -8.616 -16.546 1.00 94.69 98 MET A C 1
ATOM 768 O O . MET A 1 98 ? 9.229 -9.229 -15.901 1.00 94.69 98 MET A O 1
ATOM 772 N N . VAL A 1 99 ? 8.521 -8.338 -17.840 1.00 96.50 99 VAL A N 1
ATOM 773 C CA . VAL A 1 99 ? 9.715 -8.691 -18.614 1.00 96.50 99 VAL A CA 1
ATOM 774 C C . VAL A 1 99 ? 10.466 -7.409 -18.948 1.00 96.50 99 VAL A C 1
ATOM 776 O O . VAL A 1 99 ? 9.943 -6.551 -19.657 1.00 96.50 99 VAL A O 1
ATOM 779 N N . ILE A 1 100 ? 11.687 -7.278 -18.429 1.00 96.31 100 ILE A N 1
ATOM 780 C CA . ILE A 1 100 ? 12.581 -6.149 -18.703 1.00 96.31 100 ILE A CA 1
ATOM 781 C C . ILE A 1 100 ? 13.807 -6.680 -19.443 1.00 96.31 100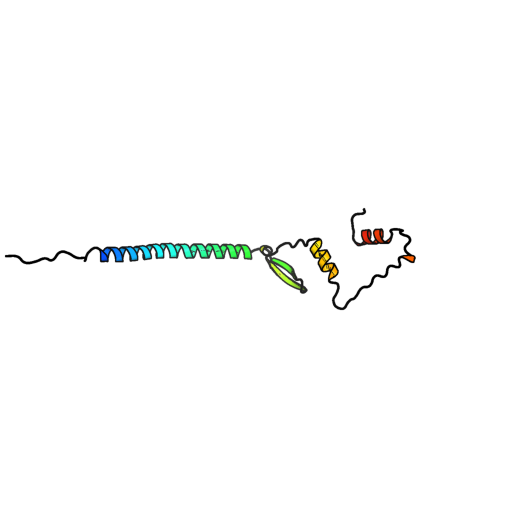 ILE A C 1
ATOM 783 O O . ILE A 1 100 ? 14.640 -7.376 -18.868 1.00 96.31 100 ILE A O 1
ATOM 787 N N . ASP A 1 101 ? 13.919 -6.335 -20.723 1.00 97.56 101 ASP A N 1
ATOM 788 C CA . ASP A 1 101 ? 15.083 -6.663 -21.546 1.00 97.56 101 ASP A CA 1
ATOM 789 C C . ASP A 1 101 ? 16.172 -5.595 -21.366 1.00 97.56 101 ASP A C 1
ATOM 791 O O . ASP A 1 101 ? 16.091 -4.489 -21.910 1.00 97.56 101 ASP A O 1
ATOM 795 N N . LEU A 1 102 ? 17.203 -5.927 -20.586 1.00 97.25 102 LEU A N 1
ATOM 796 C CA . LEU A 1 102 ? 18.303 -5.008 -20.296 1.00 97.25 102 LEU A CA 1
ATOM 797 C C . LEU A 1 102 ? 19.174 -4.707 -21.523 1.00 97.25 102 LEU A C 1
ATOM 799 O O . LEU A 1 102 ? 19.766 -3.633 -21.569 1.00 97.25 102 LEU A O 1
ATOM 803 N N . SER A 1 103 ? 19.199 -5.575 -22.543 1.00 97.75 103 SER A N 1
ATOM 804 C CA . SER A 1 103 ? 19.960 -5.319 -23.778 1.00 97.75 103 SER A CA 1
ATOM 805 C C . SER A 1 103 ? 19.384 -4.158 -24.597 1.00 97.75 103 SER A C 1
ATOM 807 O O . SER A 1 103 ? 20.104 -3.488 -25.335 1.00 97.75 103 SER A O 1
ATOM 809 N N . LYS A 1 104 ? 18.086 -3.875 -24.424 1.00 96.50 104 LYS A N 1
ATOM 810 C CA . LYS A 1 104 ? 17.371 -2.766 -25.075 1.00 96.50 104 LYS A CA 1
ATOM 811 C C . LYS A 1 104 ? 17.267 -1.520 -24.196 1.00 96.50 104 LYS A C 1
ATOM 813 O O . LYS A 1 104 ? 16.817 -0.471 -24.662 1.00 96.50 104 LYS A O 1
ATOM 818 N N . CYS A 1 105 ? 17.650 -1.607 -22.923 1.00 97.38 105 CYS A N 1
ATOM 819 C CA . CYS A 1 105 ? 17.535 -0.494 -21.991 1.00 97.38 105 CYS A CA 1
ATOM 820 C C . CYS A 1 105 ? 18.604 0.572 -22.275 1.00 97.38 105 CYS A C 1
ATOM 822 O O . CYS A 1 105 ? 19.796 0.341 -22.102 1.00 97.38 105 CYS A O 1
ATOM 824 N N . ARG A 1 106 ? 18.171 1.781 -22.655 1.00 97.56 106 ARG A N 1
ATOM 825 C CA . ARG A 1 106 ? 19.060 2.931 -22.932 1.00 97.56 106 ARG A CA 1
ATOM 826 C C . ARG A 1 106 ? 19.323 3.834 -21.720 1.00 97.56 106 ARG A C 1
ATOM 828 O O . ARG A 1 106 ? 19.848 4.928 -21.888 1.00 97.56 106 ARG A O 1
ATOM 835 N N . ASN A 1 107 ? 18.878 3.436 -20.525 1.00 95.44 107 ASN A N 1
ATOM 836 C CA . ASN A 1 107 ? 18.919 4.259 -19.308 1.00 95.44 107 ASN A CA 1
ATOM 837 C C . ASN A 1 107 ? 18.298 5.670 -19.472 1.00 95.44 107 ASN A C 1
ATOM 839 O O . ASN A 1 107 ? 18.707 6.630 -18.829 1.00 95.44 107 ASN A O 1
ATOM 843 N N . ALA A 1 108 ? 17.271 5.811 -20.318 1.00 96.00 108 ALA A N 1
ATOM 844 C CA . ALA A 1 108 ? 16.606 7.095 -20.577 1.00 96.00 108 ALA A CA 1
ATOM 845 C C . ALA A 1 108 ? 15.701 7.580 -19.420 1.00 96.00 108 ALA A C 1
ATOM 847 O O . ALA A 1 108 ? 15.043 8.608 -19.548 1.00 96.00 108 ALA A O 1
ATOM 848 N N . ARG A 1 109 ? 15.609 6.808 -18.324 1.00 94.12 109 ARG A N 1
ATOM 849 C CA . ARG A 1 109 ? 14.815 7.072 -17.102 1.00 94.12 109 ARG A CA 1
ATOM 850 C C . ARG A 1 109 ? 13.307 7.308 -17.300 1.00 94.12 109 ARG A C 1
ATOM 852 O O . ARG A 1 109 ? 12.612 7.637 -16.346 1.00 94.12 109 ARG A O 1
ATOM 859 N N . GLN A 1 110 ? 12.764 7.044 -18.488 1.00 95.50 110 GLN A N 1
ATOM 860 C CA . GLN A 1 110 ? 11.331 7.208 -18.774 1.00 95.50 110 GLN A CA 1
ATOM 861 C C . GLN A 1 110 ? 10.434 6.299 -17.917 1.00 95.50 110 GLN A C 1
ATOM 863 O O . GLN A 1 110 ? 9.352 6.709 -17.508 1.00 95.50 110 GLN A O 1
ATOM 868 N N . CYS A 1 111 ? 10.900 5.094 -17.572 1.00 94.62 111 CYS A N 1
ATOM 869 C CA . CYS A 1 111 ? 10.196 4.206 -16.644 1.00 94.62 111 CYS A CA 1
ATOM 870 C C . CYS A 1 111 ? 10.054 4.804 -15.232 1.00 94.62 111 CYS A C 1
ATOM 872 O O . CYS A 1 111 ? 9.032 4.595 -14.583 1.00 94.62 111 CYS A O 1
ATOM 874 N N . VAL A 1 112 ? 11.037 5.588 -14.775 1.00 94.00 112 VAL A N 1
ATOM 875 C CA . VAL A 1 112 ? 10.993 6.273 -13.474 1.00 94.00 112 VAL A CA 1
ATOM 876 C C . VAL A 1 112 ? 9.954 7.391 -13.504 1.00 94.00 112 VAL A C 1
ATOM 878 O O . VAL A 1 112 ? 9.093 7.434 -12.630 1.00 94.00 112 VAL A O 1
ATOM 881 N N . ASN A 1 113 ? 9.969 8.233 -14.543 1.00 93.75 113 ASN A N 1
ATOM 882 C CA . ASN A 1 113 ? 8.997 9.321 -14.714 1.00 93.75 113 ASN A CA 1
ATOM 883 C C . ASN A 1 113 ? 7.553 8.790 -14.782 1.00 93.75 113 ASN A C 1
ATOM 885 O O . ASN A 1 113 ? 6.640 9.337 -14.158 1.00 93.75 113 ASN A O 1
ATOM 889 N N . ALA A 1 114 ? 7.343 7.691 -15.514 1.00 94.31 114 ALA A N 1
ATOM 890 C CA . ALA A 1 114 ? 6.045 7.027 -15.601 1.00 94.31 114 ALA A CA 1
ATOM 891 C C . ALA A 1 114 ? 5.590 6.488 -14.233 1.00 94.31 114 ALA A C 1
ATOM 893 O O . ALA A 1 114 ? 4.456 6.728 -13.830 1.00 94.31 114 ALA A O 1
ATOM 894 N N . CYS A 1 115 ? 6.481 5.827 -13.485 1.00 92.81 115 CYS A N 1
ATOM 895 C CA . CYS A 1 115 ? 6.181 5.345 -12.135 1.00 92.81 115 CYS A CA 1
ATOM 896 C C . CYS A 1 115 ? 5.806 6.500 -11.189 1.00 92.81 115 CYS A C 1
ATOM 898 O O . CYS A 1 115 ? 4.767 6.457 -10.529 1.00 92.81 115 CYS A O 1
ATOM 900 N N . GLN A 1 116 ? 6.605 7.570 -11.171 1.00 93.56 116 GLN A N 1
ATOM 901 C CA . GLN A 1 116 ? 6.367 8.726 -10.305 1.00 93.56 116 GLN A CA 1
ATOM 902 C C . GLN A 1 116 ? 5.049 9.436 -10.625 1.00 93.56 116 GLN A C 1
ATOM 904 O O . GLN A 1 116 ? 4.305 9.770 -9.705 1.00 93.56 116 GLN A O 1
ATOM 909 N N . SER A 1 117 ? 4.729 9.628 -11.908 1.00 92.00 117 SER A N 1
ATOM 910 C CA . SER A 1 117 ? 3.474 10.268 -12.327 1.00 92.00 117 SER A CA 1
ATOM 911 C C . SER A 1 117 ? 2.241 9.413 -12.019 1.00 92.00 117 SER A C 1
ATOM 913 O O . SER A 1 117 ? 1.267 9.935 -11.476 1.00 92.00 117 SER A O 1
ATOM 915 N N . ALA A 1 118 ? 2.292 8.104 -12.289 1.00 93.31 118 ALA A N 1
ATOM 916 C CA . ALA A 1 118 ? 1.180 7.188 -12.031 1.00 93.31 118 ALA A CA 1
ATOM 917 C C . ALA A 1 118 ? 0.875 7.042 -10.532 1.00 93.31 118 ALA A C 1
ATOM 919 O O . ALA A 1 118 ? -0.289 6.977 -10.139 1.00 93.31 118 ALA A O 1
ATOM 920 N N . HIS A 1 119 ? 1.913 7.030 -9.693 1.00 86.69 119 HIS A N 1
ATOM 921 C CA . HIS A 1 119 ? 1.785 6.817 -8.250 1.00 86.69 119 HIS A CA 1
ATOM 922 C C . HIS A 1 119 ? 1.894 8.101 -7.417 1.00 86.69 119 HIS A C 1
ATOM 924 O O . HIS A 1 119 ? 1.902 8.027 -6.191 1.00 86.69 119 HIS A O 1
ATOM 930 N N . ARG A 1 120 ? 1.960 9.277 -8.061 1.00 87.06 120 ARG A N 1
ATOM 931 C CA . ARG A 1 120 ? 2.120 10.592 -7.407 1.00 87.06 120 ARG A CA 1
ATOM 932 C C . ARG A 1 120 ? 3.263 10.611 -6.384 1.00 87.06 120 ARG A C 1
ATOM 934 O O . ARG A 1 120 ? 3.154 11.221 -5.321 1.00 87.06 120 ARG A O 1
ATOM 941 N N . LEU A 1 121 ? 4.357 9.922 -6.703 1.00 83.88 121 LEU A N 1
ATOM 942 C CA . LEU A 1 121 ? 5.548 9.906 -5.860 1.00 83.88 121 LEU A CA 1
ATOM 943 C C . LEU A 1 121 ? 6.248 11.263 -5.958 1.00 83.88 121 LEU A C 1
ATOM 945 O O . LEU A 1 121 ? 6.215 11.914 -7.005 1.00 83.88 121 LEU A O 1
ATOM 949 N N . ARG A 1 122 ? 6.905 11.689 -4.876 1.00 77.25 122 ARG A N 1
ATOM 950 C CA . ARG A 1 122 ? 7.723 12.906 -4.919 1.00 77.25 122 ARG A CA 1
ATOM 951 C C . ARG A 1 122 ? 8.883 12.700 -5.909 1.00 77.25 122 ARG A C 1
ATOM 953 O O . ARG A 1 122 ? 9.515 11.641 -5.854 1.00 77.25 122 ARG A O 1
ATOM 960 N N . PRO A 1 123 ? 9.154 13.660 -6.813 1.00 71.56 123 PRO A N 1
ATOM 961 C CA . PRO A 1 123 ? 10.331 13.589 -7.672 1.00 71.56 123 PRO A CA 1
ATOM 962 C C . PRO A 1 123 ? 11.602 13.608 -6.808 1.00 71.56 123 PRO A C 1
ATOM 964 O O . PRO A 1 123 ? 11.612 14.240 -5.749 1.00 71.56 123 PRO A O 1
ATOM 967 N N . TYR A 1 124 ? 12.628 12.872 -7.245 1.00 60.53 124 TYR A N 1
ATOM 968 C CA . TYR A 1 124 ? 13.951 12.844 -6.612 1.00 60.53 124 TYR A CA 1
ATOM 969 C C . TYR A 1 124 ? 14.878 13.843 -7.311 1.00 60.53 124 TYR A C 1
ATOM 971 O O . TYR A 1 124 ? 14.679 14.055 -8.532 1.00 60.53 124 TYR A O 1
#

Foldseek 3Di:
DDDDDDDDDDDPPVVVVVVVVVVVVVVCVVVVVVVVVVVVVVVVVVVVVQVPADWDWDQDPVGDTDIDHPSPDDDDPDDPVNVVVVVVVDDPPDDDDDDDDPVPDPVPCVVVVVVCVVVVNDDD

pLDDT: mean 77.98, std 17.15, range [34.84, 97.75]

Radius of gyration: 39.69 Å; chains: 1; bounding box: 48×43×134 Å

Sequence (124 aa):
MENEELTPQDSSAEEKNKQSRRDFLKRLGLIGAASATGAAAIYTGLHYQTSKGDKVKVLTADNRLVEVSKSELKELKPTDEYYQERGREGIAGKRWVMVIDLSKCRNARQCVNACQSAHRLRPY

Secondary structure (DSSP, 8-state):
----------SSHHHHHHHHHHHHHHHHHHHHHHHHHHHHHHHHHHHHHHHTSPEEEEE-TTS-EEEEEGGG-------HHHHHHHHHH--TT--------GGG-----HHHHHHHHHHTPPP-